Protein AF-A0A6V7VVR6-F1 (afdb_monomer_lite)

pLDDT: mean 70.92, std 18.33, range [37.75, 93.94]

Radius of gyration: 23.14 Å; chains: 1; bounding box: 39×72×50 Å

Sequence (99 aa):
MSNHSEKSSSSSSSCPHANNGGGCPVASKIDEIDPLNAMPRPNQQPAPDQPFSLSTDREKSTIPKASECTNEKIITWEYPSPQMFWNAMVKKGFSCNKF

Secondary structure (DSSP, 8-state):
---------------S---SS---S--S-GGGB-TTT--BPPP-SPPTT-SS----PPEEEEEEPGGG-STT--PEEEEPPHHHHHHHHHHTT--TT--

Foldseek 3Di:
DDDDDDDPPPPPPCPPPPPDDPDPPCPDDPVQADPVPRDGDQDQDADPPHPDDFDQDKDFDPAFDPPDPDPPDGHTDIDGGPSSVVVVCVVVVDDPPDD

Organism: Meloidogyne enterolobii (NCBI:txid390850)

Structure (mmCIF, N/CA/C/O backbone):
data_AF-A0A6V7VVR6-F1
#
_entry.id   AF-A0A6V7VVR6-F1
#
loop_
_atom_site.group_PDB
_atom_site.id
_atom_site.type_symbol
_atom_site.label_atom_id
_atom_site.label_alt_id
_atom_site.label_comp_id
_atom_site.label_asym_id
_atom_site.label_entity_id
_atom_site.label_seq_id
_atom_site.pdbx_PDB_ins_code
_atom_site.Cartn_x
_atom_site.Cartn_y
_atom_site.Cartn_z
_atom_site.occupancy
_atom_site.B_iso_or_equiv
_atom_site.auth_seq_id
_atom_site.auth_comp_id
_atom_site.auth_asym_id
_atom_site.auth_atom_id
_atom_site.pdbx_PDB_model_num
ATOM 1 N N . MET A 1 1 ? 23.904 -65.153 -6.727 1.00 41.50 1 MET A N 1
ATOM 2 C CA . MET A 1 1 ? 23.647 -63.803 -7.267 1.00 41.50 1 MET A CA 1
ATOM 3 C C . MET A 1 1 ? 22.279 -63.372 -6.767 1.00 41.50 1 MET A C 1
ATOM 5 O O . MET A 1 1 ? 21.278 -63.710 -7.381 1.00 41.50 1 MET A O 1
ATOM 9 N N . SER A 1 2 ? 22.232 -62.743 -5.594 1.00 46.00 2 SER A N 1
ATOM 10 C CA . SER A 1 2 ? 21.017 -62.091 -5.099 1.00 46.00 2 SER A CA 1
ATOM 11 C C . SER A 1 2 ? 20.794 -60.824 -5.912 1.00 46.00 2 SER A C 1
ATOM 13 O O . SER A 1 2 ? 21.754 -60.089 -6.111 1.00 46.00 2 SER A O 1
ATOM 15 N N . ASN A 1 3 ? 19.566 -60.561 -6.351 1.00 45.28 3 ASN A N 1
ATOM 16 C CA . ASN A 1 3 ? 19.095 -59.196 -6.556 1.00 45.28 3 ASN A CA 1
ATOM 17 C C . ASN A 1 3 ? 17.583 -59.148 -6.347 1.00 45.28 3 ASN A C 1
ATOM 19 O O . ASN A 1 3 ? 16.820 -59.931 -6.912 1.00 45.28 3 ASN A O 1
ATOM 23 N N . HIS A 1 4 ? 17.211 -58.265 -5.429 1.00 39.00 4 HIS A N 1
ATOM 24 C CA . HIS A 1 4 ? 15.892 -58.096 -4.854 1.00 39.00 4 HIS A CA 1
ATOM 25 C C . HIS A 1 4 ? 14.920 -57.481 -5.866 1.00 39.00 4 HIS A C 1
ATOM 27 O O . HIS A 1 4 ? 15.255 -56.548 -6.591 1.00 39.00 4 HIS A O 1
ATOM 33 N N . SER A 1 5 ? 13.692 -58.003 -5.878 1.00 47.84 5 SER A N 1
ATOM 34 C CA . SER A 1 5 ? 12.532 -57.288 -6.403 1.00 47.84 5 SER A CA 1
ATOM 35 C C . SER A 1 5 ? 12.234 -56.113 -5.480 1.00 47.84 5 SER A C 1
ATOM 37 O O . SER A 1 5 ? 11.761 -56.326 -4.367 1.00 47.84 5 SER A O 1
ATOM 39 N N . GLU A 1 6 ? 12.461 -54.888 -5.941 1.00 42.28 6 GLU A N 1
ATOM 40 C CA . GLU A 1 6 ? 11.954 -53.695 -5.267 1.00 42.28 6 GLU A CA 1
ATOM 41 C C . GLU A 1 6 ? 10.997 -52.941 -6.188 1.00 42.28 6 GLU A C 1
ATOM 43 O O . GLU A 1 6 ? 11.346 -52.234 -7.129 1.00 42.28 6 GLU A O 1
ATOM 48 N N . LYS A 1 7 ? 9.729 -53.202 -5.878 1.00 37.75 7 LYS A N 1
ATOM 49 C CA . LYS A 1 7 ? 8.514 -52.474 -6.211 1.00 37.75 7 LYS A CA 1
ATOM 50 C C . LYS A 1 7 ? 8.761 -50.963 -6.125 1.00 37.75 7 LYS A C 1
ATOM 52 O O . LYS A 1 7 ? 8.929 -50.433 -5.030 1.00 37.75 7 LYS A O 1
ATOM 57 N N . SER A 1 8 ? 8.736 -50.269 -7.262 1.00 40.03 8 SER A N 1
ATOM 58 C CA . SER A 1 8 ? 8.782 -48.806 -7.321 1.00 40.03 8 SER A CA 1
ATOM 59 C C . SER A 1 8 ? 7.513 -48.234 -6.687 1.00 40.03 8 SER A C 1
ATOM 61 O O . SER A 1 8 ? 6.462 -48.126 -7.322 1.00 40.03 8 SER A O 1
ATOM 63 N N . SER A 1 9 ? 7.597 -47.929 -5.395 1.00 44.03 9 SER A N 1
ATOM 64 C CA . SER A 1 9 ? 6.601 -47.169 -4.659 1.00 44.03 9 SER A CA 1
ATOM 65 C C . SER A 1 9 ? 6.451 -45.802 -5.315 1.00 44.03 9 SER A C 1
ATOM 67 O O . SER A 1 9 ? 7.403 -45.024 -5.354 1.00 44.03 9 SER A O 1
ATOM 69 N N . SER A 1 10 ? 5.253 -45.516 -5.819 1.00 49.66 10 SER A N 1
ATOM 70 C CA . SER A 1 10 ? 4.812 -44.171 -6.160 1.00 49.66 10 SER A CA 1
ATOM 71 C C . SER A 1 10 ? 5.017 -43.281 -4.937 1.00 49.66 10 SER A C 1
ATOM 73 O O . SER A 1 10 ? 4.228 -43.325 -3.992 1.00 49.66 10 SER A O 1
ATOM 75 N N . SER A 1 11 ? 6.090 -42.494 -4.929 1.00 48.69 11 SER A N 1
ATOM 76 C CA . SER A 1 11 ? 6.269 -41.420 -3.964 1.00 48.69 11 SER A CA 1
ATOM 77 C C . SER A 1 11 ? 5.284 -40.318 -4.334 1.00 48.69 11 SER A C 1
ATOM 79 O O . SER A 1 11 ? 5.638 -39.331 -4.977 1.00 48.69 11 SER A O 1
ATOM 81 N N . SER A 1 12 ? 4.014 -40.514 -3.978 1.00 50.91 12 SER A N 1
ATOM 82 C CA . SER A 1 12 ? 3.065 -39.422 -3.867 1.00 50.91 12 SER A CA 1
ATOM 83 C C . SER A 1 12 ? 3.635 -38.490 -2.806 1.00 50.91 12 SER A C 1
ATOM 85 O O . SER A 1 12 ? 3.552 -38.766 -1.609 1.00 50.91 12 SER A O 1
ATOM 87 N N . SER A 1 13 ? 4.295 -37.424 -3.249 1.00 54.34 13 SER A N 1
ATOM 88 C CA . SER A 1 13 ? 4.607 -36.276 -2.416 1.00 54.34 13 SER A CA 1
ATOM 89 C C . SER A 1 13 ? 3.269 -35.699 -1.967 1.00 54.34 13 SER A C 1
ATOM 91 O O . SER A 1 13 ? 2.663 -34.875 -2.653 1.00 54.34 13 SER A O 1
ATOM 93 N N . SER A 1 14 ? 2.755 -36.223 -0.860 1.00 43.34 14 SER A N 1
ATOM 94 C CA . SER A 1 14 ? 1.516 -35.786 -0.242 1.00 43.34 14 SER A CA 1
ATOM 95 C C . SER A 1 14 ? 1.765 -34.424 0.390 1.00 43.34 14 SER A C 1
ATOM 97 O O . SER A 1 14 ? 1.967 -34.302 1.594 1.00 43.34 14 SER A O 1
ATOM 99 N N . CYS A 1 15 ? 1.763 -33.380 -0.436 1.00 47.75 15 CYS A N 1
ATOM 100 C CA . CYS A 1 15 ? 1.397 -32.055 0.038 1.00 47.75 15 CYS A CA 1
ATOM 101 C C . CYS A 1 15 ? 0.006 -32.203 0.677 1.00 47.75 15 CYS A C 1
ATOM 103 O O . CYS A 1 15 ? -0.853 -32.839 0.058 1.00 47.75 15 CYS A O 1
ATOM 105 N N . PRO A 1 16 ? -0.235 -31.688 1.893 1.00 48.19 16 PRO A N 1
ATOM 106 C CA . PRO A 1 16 ? -1.463 -31.937 2.633 1.00 48.19 16 PRO A CA 1
ATOM 107 C C . PRO A 1 16 ? -2.624 -31.167 1.993 1.00 48.19 16 PRO A C 1
ATOM 109 O O . PRO A 1 16 ? -3.061 -30.140 2.488 1.00 48.19 16 PRO A O 1
ATOM 112 N N . HIS A 1 17 ? -3.140 -31.679 0.883 1.00 48.34 17 HIS A N 1
ATOM 113 C CA . HIS A 1 17 ? -4.478 -31.382 0.397 1.00 48.34 17 HIS A CA 1
ATOM 114 C C . HIS A 1 17 ? -5.355 -32.573 0.767 1.00 48.34 17 HIS A C 1
ATOM 116 O O . HIS A 1 17 ? -5.864 -33.309 -0.077 1.00 48.34 17 HIS A O 1
ATOM 122 N N . ALA A 1 18 ? -5.474 -32.798 2.077 1.00 44.44 18 ALA A N 1
ATOM 123 C CA . ALA A 1 18 ? -6.514 -33.651 2.609 1.00 44.44 18 ALA A CA 1
ATOM 124 C C . ALA A 1 18 ? -7.840 -32.912 2.413 1.00 44.44 18 ALA A C 1
ATOM 126 O O . ALA A 1 18 ? -8.123 -31.902 3.054 1.00 44.44 18 ALA A O 1
ATOM 127 N N . ASN A 1 19 ? -8.624 -33.432 1.479 1.00 56.34 19 ASN A N 1
ATOM 128 C CA . ASN A 1 19 ? -10.037 -33.166 1.293 1.00 56.34 19 ASN A CA 1
ATOM 129 C C . ASN A 1 19 ? -10.796 -33.446 2.606 1.00 56.34 19 ASN A C 1
ATOM 131 O O . ASN A 1 19 ? -11.219 -34.572 2.852 1.00 56.34 19 ASN A O 1
ATOM 135 N N . ASN A 1 20 ? -10.882 -32.449 3.489 1.00 45.38 20 ASN A N 1
ATOM 136 C CA . ASN A 1 20 ? -11.751 -32.456 4.664 1.00 45.38 20 ASN A CA 1
ATOM 137 C C . ASN A 1 20 ? -11.868 -31.040 5.242 1.00 45.38 20 ASN A C 1
ATOM 139 O O . ASN A 1 20 ? -10.968 -30.585 5.939 1.00 45.38 20 ASN A O 1
ATOM 143 N N . GLY A 1 21 ? -12.974 -30.350 4.946 1.00 47.72 21 GLY A N 1
ATOM 144 C CA . GLY A 1 21 ? -13.604 -29.334 5.810 1.00 47.72 21 GLY A CA 1
ATOM 145 C C . GLY A 1 21 ? -12.815 -28.090 6.252 1.00 47.72 21 GLY A C 1
ATOM 146 O O . GLY A 1 21 ? -13.394 -27.231 6.907 1.00 47.72 21 GLY A O 1
ATOM 147 N N . GLY A 1 22 ? -11.539 -27.950 5.911 1.00 43.31 22 GLY A N 1
ATOM 148 C CA . GLY A 1 22 ? -10.711 -26.785 6.204 1.00 43.31 22 GLY A CA 1
ATOM 149 C C . GLY A 1 22 ? -10.617 -25.910 4.969 1.00 43.31 22 GLY A C 1
ATOM 150 O O . GLY A 1 22 ? -9.634 -25.983 4.239 1.00 43.31 22 GLY A O 1
ATOM 151 N N . GLY A 1 23 ? -11.666 -25.133 4.695 1.00 45.72 23 GLY A N 1
ATOM 152 C CA . GLY A 1 23 ? -11.668 -24.208 3.568 1.00 45.72 23 GLY A CA 1
ATOM 153 C C . GLY A 1 23 ? -10.473 -23.265 3.669 1.00 45.72 23 GLY A C 1
ATOM 154 O O . GLY A 1 23 ? -10.378 -22.482 4.615 1.00 45.72 23 GLY A O 1
ATOM 155 N N . CYS A 1 24 ? -9.560 -23.323 2.697 1.00 47.91 24 CYS A N 1
ATOM 156 C CA . CYS A 1 24 ? -8.659 -22.206 2.453 1.00 47.91 24 CYS A CA 1
ATOM 157 C C . CYS A 1 24 ? -9.541 -20.948 2.366 1.00 47.91 24 CYS A C 1
ATOM 159 O O . CYS A 1 24 ? -10.527 -20.979 1.627 1.00 47.91 24 CYS A O 1
ATOM 161 N N . PRO A 1 25 ? -9.247 -19.856 3.096 1.00 53.25 25 PRO A N 1
ATOM 162 C CA . PRO A 1 25 ? -10.126 -18.687 3.185 1.00 53.25 25 PRO A CA 1
ATOM 163 C C . PRO A 1 25 ? -10.160 -17.854 1.892 1.00 53.25 25 PRO A C 1
ATOM 165 O O . PRO A 1 25 ? -10.403 -16.652 1.922 1.00 53.25 25 PRO A O 1
ATOM 168 N N . VAL A 1 26 ? -9.953 -18.479 0.735 1.00 52.47 26 VAL A N 1
ATOM 169 C CA . VAL A 1 26 ? -10.282 -17.917 -0.571 1.00 52.47 26 VAL A CA 1
ATOM 170 C C . VAL A 1 26 ? -11.773 -18.174 -0.813 1.00 52.47 26 VAL A C 1
ATOM 172 O O . VAL A 1 26 ? -12.178 -18.883 -1.724 1.00 52.47 26 VAL A O 1
ATOM 175 N N . ALA A 1 27 ? -12.614 -17.599 0.048 1.00 53.03 27 ALA A N 1
ATOM 176 C CA . ALA A 1 27 ? -14.051 -17.460 -0.189 1.00 53.03 27 ALA A CA 1
ATOM 177 C C . ALA A 1 27 ? -14.336 -16.191 -1.016 1.00 53.03 27 ALA A C 1
ATOM 179 O O . ALA A 1 27 ? -15.335 -15.505 -0.809 1.00 53.03 27 ALA A O 1
ATOM 180 N N . SER A 1 28 ? -13.421 -15.834 -1.916 1.00 55.12 28 SER A N 1
ATOM 181 C CA . SER A 1 28 ? -13.594 -14.723 -2.846 1.00 55.12 28 SER A CA 1
ATOM 182 C C . SER A 1 28 ? -14.111 -15.296 -4.156 1.00 55.12 28 SER A C 1
ATOM 184 O O . SER A 1 28 ? -13.634 -16.338 -4.608 1.00 55.12 28 SER A O 1
ATOM 186 N N . LYS A 1 29 ? -15.125 -14.655 -4.747 1.00 60.22 29 LYS A N 1
ATOM 187 C CA . LYS A 1 29 ? -15.646 -15.057 -6.058 1.00 60.22 29 LYS A CA 1
ATOM 188 C C . LYS A 1 29 ? -14.468 -15.109 -7.033 1.00 60.22 29 LYS A C 1
ATOM 190 O O . LYS A 1 29 ? -13.611 -14.233 -6.987 1.00 60.22 29 LYS A O 1
ATOM 195 N N . ILE A 1 30 ? -14.403 -16.141 -7.872 1.00 58.62 30 ILE A N 1
ATOM 196 C CA . ILE A 1 30 ? -13.257 -16.406 -8.764 1.00 58.62 30 ILE A CA 1
ATOM 197 C C . ILE A 1 30 ? -12.935 -15.181 -9.649 1.00 58.62 30 ILE A C 1
ATOM 199 O O . ILE A 1 30 ? -11.773 -14.931 -9.947 1.00 58.62 30 ILE A O 1
ATOM 203 N N . ASP A 1 31 ? -13.938 -14.349 -9.947 1.00 60.28 31 ASP A N 1
ATOM 204 C CA . ASP A 1 31 ? -13.812 -13.096 -10.709 1.00 60.28 31 ASP A CA 1
ATOM 205 C C . ASP A 1 31 ? -13.122 -11.937 -9.952 1.00 60.28 31 ASP A C 1
ATOM 207 O O . ASP A 1 31 ? -12.847 -10.880 -10.520 1.00 60.28 31 ASP A O 1
ATOM 211 N N . GLU A 1 32 ? -12.866 -12.096 -8.653 1.00 67.31 32 GLU A N 1
ATOM 212 C CA . GLU A 1 32 ? -12.342 -11.060 -7.753 1.00 67.31 32 GLU A CA 1
ATOM 213 C C . GLU A 1 32 ? -10.879 -11.298 -7.343 1.00 67.31 32 GLU A C 1
ATOM 215 O O . GLU A 1 32 ? -10.299 -10.502 -6.596 1.00 67.31 32 GLU A O 1
ATOM 220 N N . ILE A 1 33 ? -10.292 -12.388 -7.841 1.00 75.00 33 ILE A N 1
ATOM 221 C CA . ILE A 1 33 ? -8.917 -12.819 -7.596 1.00 75.00 33 ILE A CA 1
ATOM 222 C C . ILE A 1 33 ? -8.066 -12.460 -8.814 1.00 75.00 33 ILE A C 1
ATOM 224 O O . ILE A 1 33 ? -8.374 -12.845 -9.939 1.00 75.00 33 ILE A O 1
ATOM 228 N N . ASP A 1 34 ? -6.983 -11.720 -8.591 1.00 73.75 34 ASP A N 1
ATOM 229 C CA . ASP A 1 34 ? -6.039 -11.373 -9.654 1.00 73.75 34 ASP A CA 1
ATOM 230 C C . ASP A 1 34 ? -5.266 -12.632 -10.105 1.00 73.75 34 ASP A C 1
ATOM 232 O O . ASP A 1 34 ? -4.574 -13.226 -9.273 1.00 73.75 34 ASP A O 1
ATOM 236 N N . PRO A 1 35 ? -5.322 -13.054 -11.384 1.00 79.19 35 PRO A N 1
ATOM 237 C CA . PRO A 1 35 ? -4.619 -14.249 -11.859 1.00 79.19 35 PRO A CA 1
ATOM 238 C C . PRO A 1 35 ? -3.091 -14.129 -11.777 1.00 79.19 35 PRO A C 1
ATOM 240 O O . PRO A 1 35 ? -2.402 -15.146 -11.791 1.00 79.19 35 PRO A O 1
ATOM 243 N N . LEU A 1 36 ? -2.548 -12.911 -11.675 1.00 72.00 36 LEU A N 1
ATOM 244 C CA . LEU A 1 36 ? -1.106 -12.674 -11.584 1.00 72.00 36 LEU A CA 1
ATOM 245 C C . LEU A 1 36 ? -0.553 -12.871 -10.169 1.00 72.00 36 LEU A C 1
ATOM 247 O O . LEU A 1 36 ? 0.633 -13.153 -10.015 1.00 72.00 36 LEU A O 1
ATOM 251 N N . ASN A 1 37 ? -1.385 -12.706 -9.137 1.00 74.88 37 ASN A N 1
ATOM 252 C CA . ASN A 1 37 ? -0.949 -12.747 -7.736 1.00 74.88 37 ASN A CA 1
ATOM 253 C C . ASN A 1 37 ? -1.842 -13.620 -6.835 1.00 74.88 37 ASN A C 1
ATOM 255 O O . ASN A 1 37 ? -1.630 -13.682 -5.628 1.00 74.88 37 ASN A O 1
ATOM 259 N N . ALA A 1 38 ? -2.869 -14.261 -7.400 1.00 78.50 38 ALA A N 1
ATOM 260 C CA . ALA A 1 38 ? -3.857 -15.095 -6.712 1.00 78.50 38 ALA A CA 1
ATOM 261 C C . ALA A 1 38 ? -4.434 -14.469 -5.424 1.00 78.50 38 ALA A C 1
ATOM 263 O O . ALA A 1 38 ? -4.849 -15.175 -4.506 1.00 78.50 38 ALA A O 1
ATOM 264 N N . MET A 1 39 ? -4.469 -13.135 -5.348 1.00 78.75 39 MET A N 1
ATOM 265 C CA . MET A 1 39 ? -4.980 -12.404 -4.195 1.00 78.75 39 MET A CA 1
ATOM 266 C C . MET A 1 39 ? -6.302 -11.716 -4.529 1.00 78.75 39 MET A C 1
ATOM 268 O O . MET A 1 39 ? -6.449 -11.186 -5.635 1.00 78.75 39 MET A O 1
ATOM 272 N N . PRO A 1 40 ? -7.244 -11.663 -3.569 1.00 81.88 40 PRO A N 1
ATOM 273 C CA . PRO A 1 40 ? -8.439 -10.851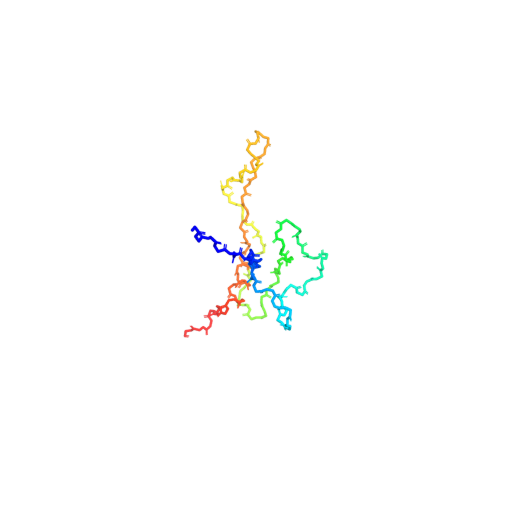 -3.713 1.00 81.88 40 PRO A CA 1
ATOM 274 C C . PRO A 1 40 ? -8.089 -9.362 -3.709 1.00 81.88 40 PRO A C 1
ATOM 276 O O . PRO A 1 40 ? -7.027 -8.947 -3.224 1.00 81.88 40 PRO A O 1
ATOM 279 N N . ARG A 1 41 ? -9.015 -8.536 -4.201 1.00 81.38 41 ARG A N 1
ATOM 280 C CA . ARG A 1 41 ? -8.862 -7.077 -4.158 1.00 81.38 41 ARG A CA 1
ATOM 281 C C . ARG A 1 41 ? -8.591 -6.591 -2.726 1.00 81.38 41 ARG A C 1
ATOM 283 O O . ARG A 1 41 ? -9.262 -7.022 -1.784 1.00 81.38 41 ARG A O 1
ATOM 290 N N . PRO A 1 42 ? -7.616 -5.688 -2.534 1.00 79.06 42 PRO A N 1
ATOM 291 C CA . PRO A 1 42 ? -7.273 -5.209 -1.206 1.00 79.06 42 PRO A CA 1
ATOM 292 C C . PRO A 1 42 ? -8.414 -4.370 -0.623 1.00 79.06 42 PRO A C 1
ATOM 294 O O . PRO A 1 42 ? -8.871 -3.412 -1.244 1.00 79.06 42 PRO A O 1
ATOM 297 N N . ASN A 1 43 ? -8.840 -4.695 0.600 1.00 85.12 43 ASN A N 1
ATOM 298 C CA . ASN A 1 43 ? -9.777 -3.858 1.343 1.00 85.12 43 ASN A CA 1
ATOM 299 C C . ASN A 1 43 ? -9.074 -2.572 1.812 1.00 85.12 43 ASN A C 1
ATOM 301 O O . ASN A 1 43 ? -8.150 -2.631 2.629 1.00 85.12 43 ASN A O 1
ATOM 305 N N . GLN A 1 44 ? -9.537 -1.429 1.308 1.00 85.75 44 GLN A N 1
ATOM 306 C CA . GLN A 1 44 ? -9.053 -0.093 1.670 1.00 85.75 44 GLN A CA 1
ATOM 307 C C . GLN A 1 44 ? -10.010 0.670 2.594 1.00 85.75 44 GLN A C 1
ATOM 309 O O . GLN A 1 44 ? -9.785 1.843 2.867 1.00 85.75 44 GLN A O 1
ATOM 314 N N . GLN A 1 45 ? -11.077 0.036 3.080 1.00 89.25 45 GLN A N 1
ATOM 315 C CA . GLN A 1 45 ? -11.946 0.663 4.067 1.00 89.25 45 GLN A CA 1
ATOM 316 C C . GLN A 1 45 ? -11.253 0.695 5.440 1.00 89.25 45 GLN A C 1
ATOM 318 O O . GLN A 1 45 ? -10.530 -0.258 5.774 1.00 89.25 45 GLN A O 1
ATOM 323 N N . PRO A 1 46 ? -11.463 1.765 6.230 1.00 87.12 46 PRO A N 1
ATOM 324 C CA . PRO A 1 46 ? -11.026 1.819 7.618 1.00 87.12 46 PRO A CA 1
ATOM 325 C C . PRO A 1 46 ? -11.567 0.639 8.426 1.00 87.12 46 PRO A C 1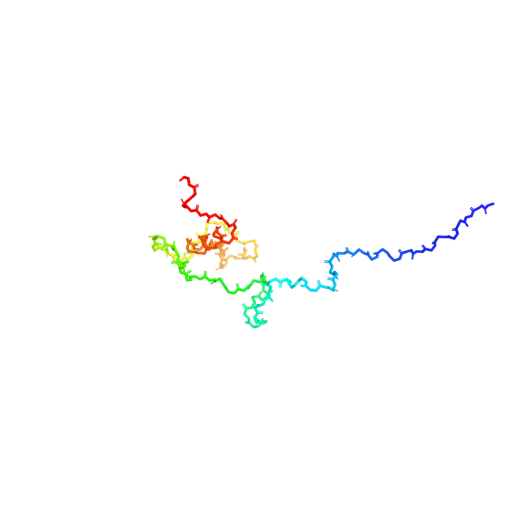
ATOM 327 O O . PRO A 1 46 ? -12.685 0.174 8.193 1.00 87.12 46 PRO A O 1
ATOM 330 N N . ALA A 1 47 ? -10.782 0.160 9.390 1.00 84.88 47 ALA A N 1
ATOM 331 C CA . ALA A 1 47 ? -11.286 -0.825 10.341 1.00 84.88 47 ALA A CA 1
ATOM 332 C C . ALA A 1 47 ? -12.362 -0.181 11.247 1.00 84.88 47 ALA A C 1
ATOM 334 O O . ALA A 1 47 ? -12.251 1.012 11.536 1.00 84.88 47 ALA A O 1
ATOM 335 N N . PRO A 1 48 ? -13.365 -0.943 11.731 1.00 84.81 48 PRO A N 1
ATOM 336 C CA . PRO A 1 48 ? -14.454 -0.401 12.555 1.00 84.81 48 PRO A CA 1
ATOM 337 C C . PRO A 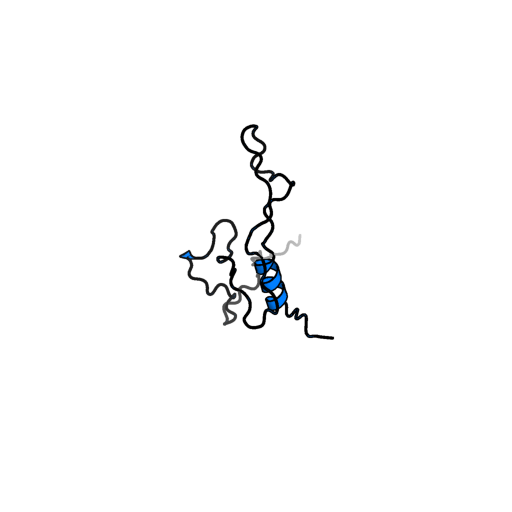1 48 ? -13.980 0.406 13.774 1.00 84.81 48 PRO A C 1
ATOM 339 O O . PRO A 1 48 ? -14.574 1.430 14.092 1.00 84.81 48 PRO A O 1
ATOM 342 N N . ASP A 1 49 ? -12.871 -0.012 14.391 1.00 82.56 49 ASP A N 1
ATOM 343 C CA . ASP A 1 49 ? -12.302 0.605 15.598 1.00 82.56 49 ASP A CA 1
ATOM 344 C C . ASP A 1 49 ? -11.013 1.400 15.312 1.00 82.56 49 ASP A C 1
ATOM 346 O O . ASP A 1 49 ? -10.126 1.506 16.162 1.00 82.56 49 ASP A O 1
ATOM 350 N N . GLN A 1 50 ? -10.838 1.907 14.088 1.00 86.69 50 GLN A N 1
ATOM 351 C CA . GLN A 1 50 ? -9.626 2.634 13.720 1.00 86.69 50 GLN A CA 1
ATOM 352 C C . GLN A 1 50 ? -9.624 4.060 14.309 1.00 86.69 50 GLN A C 1
ATOM 354 O O . GLN A 1 50 ? -10.507 4.852 13.985 1.00 86.69 50 GLN A O 1
ATOM 359 N N . PRO A 1 51 ? -8.618 4.434 15.124 1.00 85.00 51 PRO A N 1
ATOM 360 C CA . PRO A 1 51 ? -8.644 5.698 15.865 1.00 85.00 51 PRO A CA 1
ATOM 361 C C . PRO A 1 51 ? -8.305 6.944 15.029 1.00 85.00 51 PRO A C 1
ATOM 363 O O . PRO A 1 51 ? -8.577 8.059 15.464 1.00 85.00 51 PRO A O 1
ATOM 366 N N . PHE A 1 52 ? -7.701 6.786 13.848 1.00 87.06 52 PHE A N 1
ATOM 367 C CA . PHE A 1 52 ? -7.311 7.890 12.962 1.00 87.06 52 PHE A CA 1
ATOM 368 C C . PHE A 1 52 ? -7.508 7.521 11.491 1.00 87.06 52 PHE A C 1
ATOM 370 O O . PHE A 1 52 ? -7.413 6.353 11.117 1.00 87.06 52 PHE A O 1
ATOM 377 N N . SER A 1 53 ? -7.750 8.511 10.631 1.00 90.50 53 SER A N 1
ATOM 378 C CA . SER A 1 53 ? -7.815 8.296 9.183 1.00 90.50 53 SER A CA 1
ATOM 379 C C . SER A 1 53 ? -6.423 8.007 8.612 1.00 90.50 53 SER A C 1
ATOM 381 O O . SER A 1 53 ? -5.433 8.634 8.985 1.00 90.50 53 SER A O 1
ATOM 383 N N . LEU A 1 54 ? -6.342 7.037 7.702 1.00 90.88 54 LEU A N 1
ATOM 384 C CA . LEU A 1 54 ? -5.116 6.672 6.995 1.00 90.88 54 LEU A CA 1
ATOM 385 C C . LEU A 1 54 ? -5.283 6.921 5.499 1.00 90.88 54 LEU A C 1
ATOM 387 O O . LEU A 1 54 ? -6.368 6.729 4.954 1.00 90.88 54 LEU A O 1
ATOM 391 N N . SER A 1 55 ? -4.197 7.316 4.831 1.00 92.56 55 SER A N 1
ATOM 392 C CA . SER A 1 55 ? -4.205 7.429 3.371 1.00 92.56 55 SER A CA 1
ATOM 393 C C . SER A 1 55 ? -4.374 6.050 2.722 1.00 92.56 55 SER A C 1
ATOM 395 O O . SER A 1 55 ? -3.846 5.032 3.190 1.00 92.56 55 SER A O 1
ATOM 397 N N . THR A 1 56 ? -5.123 6.033 1.622 1.00 92.56 56 THR A N 1
ATOM 398 C CA . THR A 1 56 ? -5.327 4.872 0.754 1.00 92.56 56 THR A CA 1
ATOM 399 C C . THR A 1 56 ? -4.373 4.858 -0.441 1.00 92.56 56 THR A C 1
ATOM 401 O O . THR A 1 56 ? -4.353 3.870 -1.179 1.00 92.56 56 THR A O 1
ATOM 404 N N . ASP A 1 57 ? -3.551 5.898 -0.599 1.00 93.00 57 ASP A N 1
ATOM 405 C CA . ASP A 1 57 ? -2.621 6.055 -1.714 1.00 93.00 57 ASP A CA 1
ATOM 406 C C . ASP A 1 57 ? -1.431 5.103 -1.596 1.00 93.00 57 ASP A C 1
ATOM 408 O O . ASP A 1 57 ? -0.890 4.863 -0.514 1.00 93.00 57 ASP A O 1
ATOM 412 N N . ARG A 1 58 ? -1.020 4.543 -2.734 1.00 92.12 58 ARG A N 1
ATOM 413 C CA . ARG A 1 58 ? 0.170 3.694 -2.828 1.00 92.12 58 ARG A CA 1
ATOM 414 C C . ARG A 1 58 ? 1.417 4.533 -3.049 1.00 92.12 58 ARG A C 1
ATOM 416 O O . ARG A 1 58 ? 1.393 5.509 -3.796 1.00 92.12 58 ARG A O 1
ATOM 423 N N . GLU A 1 59 ? 2.521 4.091 -2.462 1.00 92.12 59 GLU A N 1
ATOM 424 C CA . GLU A 1 59 ? 3.818 4.745 -2.609 1.00 92.12 59 GLU A CA 1
ATOM 425 C C . GLU A 1 59 ? 4.694 3.992 -3.616 1.00 92.12 59 GLU A C 1
ATOM 427 O O . GLU A 1 59 ? 4.879 2.776 -3.516 1.00 92.12 59 GLU A O 1
ATOM 432 N N . LYS A 1 60 ? 5.239 4.711 -4.603 1.00 91.75 60 LYS A N 1
ATOM 433 C CA . LYS A 1 60 ? 6.163 4.141 -5.590 1.00 91.75 60 LYS A CA 1
ATOM 434 C C . LYS A 1 60 ? 7.564 4.059 -5.002 1.00 91.75 60 LYS A C 1
ATOM 436 O O . LYS A 1 60 ? 8.104 5.052 -4.528 1.00 91.75 60 LYS A O 1
ATOM 441 N N . SER A 1 61 ? 8.172 2.887 -5.097 1.00 90.12 61 SER A N 1
ATOM 442 C CA . SER A 1 61 ? 9.570 2.694 -4.732 1.00 90.12 61 SER A CA 1
ATOM 443 C C . SER A 1 61 ? 10.512 3.247 -5.803 1.00 90.12 61 SER A C 1
ATOM 445 O O . SER A 1 61 ? 10.133 3.472 -6.956 1.00 90.12 61 SER A O 1
ATOM 447 N N . THR A 1 62 ? 11.778 3.382 -5.425 1.00 90.56 62 THR A N 1
ATOM 448 C CA . THR A 1 62 ? 12.903 3.625 -6.335 1.00 90.56 62 THR A CA 1
ATOM 449 C C . THR A 1 62 ? 13.509 2.329 -6.886 1.00 90.56 62 THR A C 1
ATOM 451 O O . THR A 1 62 ? 14.448 2.383 -7.675 1.00 90.56 62 THR A O 1
ATOM 454 N N . ILE A 1 63 ? 12.992 1.159 -6.484 1.00 88.31 63 ILE A N 1
ATOM 455 C CA . ILE A 1 63 ? 13.542 -0.147 -6.854 1.00 88.31 63 ILE A CA 1
ATOM 456 C C . ILE A 1 63 ? 12.927 -0.579 -8.195 1.00 88.31 63 ILE A C 1
ATOM 458 O O . ILE A 1 63 ? 11.706 -0.766 -8.267 1.00 88.31 63 ILE A O 1
ATOM 462 N N . PRO A 1 64 ? 13.735 -0.770 -9.252 1.00 88.88 64 PRO A N 1
ATOM 463 C CA . PRO A 1 64 ? 13.238 -1.211 -10.549 1.00 88.88 64 PRO A CA 1
ATOM 464 C C . PRO A 1 64 ? 12.813 -2.686 -10.522 1.00 88.88 64 PRO A C 1
ATOM 466 O O . PRO A 1 64 ? 13.421 -3.525 -9.852 1.00 88.88 64 PRO A O 1
ATOM 469 N N . LYS A 1 65 ? 11.762 -3.019 -11.276 1.00 84.25 65 LYS A N 1
ATOM 470 C CA . LYS A 1 65 ? 11.325 -4.398 -11.514 1.00 84.25 65 LYS A CA 1
ATOM 471 C C . LYS A 1 65 ? 12.168 -5.013 -12.632 1.00 84.25 65 LYS A C 1
ATOM 473 O O . LYS A 1 65 ? 12.382 -4.394 -13.666 1.00 84.25 65 LYS A O 1
ATOM 478 N N . ALA A 1 66 ? 12.601 -6.260 -12.443 1.00 75.62 66 ALA A N 1
ATOM 479 C CA . ALA A 1 66 ? 13.521 -6.943 -13.359 1.00 75.62 66 ALA A CA 1
ATOM 480 C C . ALA A 1 66 ? 12.938 -7.240 -14.756 1.00 75.62 66 ALA A C 1
ATOM 482 O O . ALA A 1 66 ? 13.693 -7.488 -15.690 1.00 75.62 66 ALA A O 1
ATOM 483 N N . SER A 1 67 ? 11.611 -7.244 -14.906 1.00 65.75 67 SER A N 1
ATOM 484 C CA . SER A 1 67 ? 10.935 -7.691 -16.129 1.00 65.75 67 SER A CA 1
ATOM 485 C C . SER A 1 67 ? 10.911 -6.660 -17.263 1.00 65.75 67 SER A C 1
ATOM 487 O O . SER A 1 67 ? 10.514 -7.015 -18.367 1.00 65.75 67 SER A O 1
ATOM 489 N N . GLU A 1 68 ? 11.311 -5.405 -17.021 1.00 58.03 68 GLU A N 1
ATOM 490 C CA . GLU A 1 68 ? 11.151 -4.296 -17.981 1.00 58.03 68 GLU A CA 1
ATOM 491 C C . GLU A 1 68 ? 12.363 -3.346 -17.981 1.00 58.03 68 GLU A C 1
ATOM 493 O O . GLU A 1 68 ? 12.238 -2.132 -17.862 1.00 58.03 68 GLU A O 1
ATOM 498 N N . CYS A 1 69 ? 13.571 -3.904 -18.114 1.00 56.25 69 CYS A N 1
ATOM 499 C CA . CYS A 1 69 ? 14.803 -3.130 -18.331 1.00 56.25 69 CYS A CA 1
ATOM 500 C C . CYS A 1 69 ? 15.085 -2.847 -19.824 1.00 56.25 69 CYS A C 1
ATOM 502 O O . CYS A 1 69 ? 16.240 -2.697 -20.220 1.00 56.25 69 CYS A O 1
ATOM 504 N N . THR A 1 70 ? 14.063 -2.807 -20.681 1.00 59.56 70 THR A N 1
ATOM 505 C CA . THR A 1 70 ? 14.172 -2.242 -22.034 1.00 59.56 70 THR A CA 1
ATOM 506 C C . THR A 1 70 ? 13.999 -0.730 -21.935 1.00 59.56 70 THR A C 1
ATOM 508 O O . THR A 1 70 ? 13.155 -0.254 -21.182 1.00 59.56 70 THR A O 1
ATOM 511 N N . ASN A 1 71 ? 14.824 0.021 -22.668 1.00 60.94 71 ASN A N 1
ATOM 512 C CA . ASN A 1 71 ? 15.118 1.461 -22.530 1.00 60.94 71 ASN A CA 1
ATOM 513 C C . ASN A 1 71 ? 13.927 2.454 -22.603 1.00 60.94 71 ASN A C 1
ATOM 515 O O . ASN A 1 71 ? 14.139 3.656 -22.723 1.00 60.94 71 ASN A O 1
ATOM 519 N N . GLU A 1 72 ? 12.685 1.986 -22.537 1.00 67.19 72 GLU A N 1
ATOM 520 C CA . GLU A 1 72 ? 11.483 2.747 -22.870 1.00 67.19 72 GLU A CA 1
ATOM 521 C C . GLU A 1 72 ? 10.567 2.977 -21.652 1.00 67.19 72 GLU A C 1
ATOM 523 O O . GLU A 1 72 ? 9.793 3.934 -21.651 1.00 67.19 72 GLU A O 1
ATOM 528 N N . LYS A 1 73 ? 10.679 2.178 -20.571 1.00 70.19 73 LYS A N 1
ATOM 529 C CA . LYS A 1 73 ? 9.922 2.404 -19.323 1.00 70.19 73 LYS A CA 1
ATOM 530 C C . LYS A 1 73 ? 10.494 1.638 -18.122 1.00 70.19 73 LYS A C 1
ATOM 532 O O . LYS A 1 73 ? 10.340 0.429 -18.027 1.00 70.19 73 LYS A O 1
ATOM 537 N N . ILE A 1 74 ? 11.064 2.344 -17.141 1.00 77.00 74 ILE A N 1
ATOM 538 C CA . ILE A 1 74 ? 11.418 1.740 -15.844 1.00 77.00 74 ILE A CA 1
ATOM 539 C C . ILE A 1 74 ? 10.136 1.591 -15.015 1.00 77.00 74 ILE A C 1
ATOM 541 O O . ILE A 1 74 ? 9.587 2.585 -14.536 1.00 77.00 74 ILE A O 1
ATOM 545 N N . ILE A 1 75 ? 9.650 0.362 -14.825 1.00 84.94 75 ILE A N 1
ATOM 546 C CA . ILE A 1 75 ? 8.582 0.081 -13.855 1.00 84.94 75 ILE A CA 1
ATOM 547 C C . ILE A 1 75 ? 9.206 -0.198 -12.488 1.00 84.94 75 ILE A C 1
ATOM 549 O O . ILE A 1 75 ? 10.074 -1.059 -12.366 1.00 84.94 75 ILE A O 1
ATOM 553 N N . THR A 1 76 ? 8.750 0.505 -11.450 1.00 89.69 76 THR A N 1
ATOM 554 C CA . THR A 1 76 ? 9.194 0.290 -10.065 1.00 89.69 76 THR A CA 1
ATOM 555 C C . THR A 1 76 ? 8.158 -0.473 -9.244 1.00 89.69 76 THR A C 1
ATOM 557 O O . THR A 1 76 ? 6.996 -0.608 -9.637 1.00 89.69 76 THR A O 1
ATOM 560 N N . TRP A 1 77 ? 8.580 -1.027 -8.106 1.00 89.06 77 TRP A N 1
ATOM 561 C CA . TRP A 1 77 ? 7.649 -1.639 -7.155 1.00 89.06 77 TRP A CA 1
ATOM 562 C C . TRP A 1 77 ? 6.760 -0.581 -6.498 1.00 89.06 77 TRP A C 1
ATOM 564 O O . TRP A 1 77 ? 7.217 0.531 -6.240 1.00 89.06 77 TRP A O 1
ATOM 574 N N . GLU A 1 78 ? 5.521 -0.944 -6.177 1.00 91.50 78 GLU A N 1
ATOM 575 C CA . GLU A 1 78 ? 4.598 -0.118 -5.395 1.00 91.50 78 GLU A CA 1
ATOM 576 C C . GLU A 1 78 ? 4.355 -0.760 -4.035 1.00 91.50 78 GLU A C 1
ATOM 578 O O . GLU A 1 78 ? 4.027 -1.947 -3.946 1.00 91.50 78 GLU A O 1
ATOM 583 N N . TYR A 1 79 ? 4.486 0.032 -2.978 1.00 91.88 79 TYR A N 1
ATOM 584 C CA . TYR A 1 79 ? 4.177 -0.402 -1.629 1.00 91.88 79 TYR 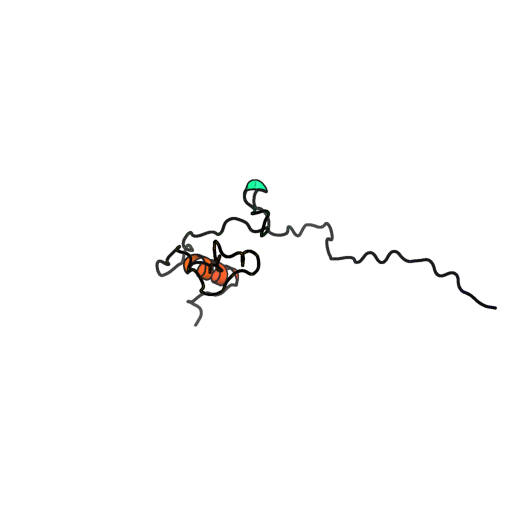A CA 1
ATOM 585 C C . TYR A 1 79 ? 2.672 -0.304 -1.343 1.00 91.88 79 TYR A C 1
ATOM 587 O O . TYR A 1 79 ? 1.971 0.549 -1.905 1.00 91.88 79 TYR A O 1
ATOM 595 N N . PRO A 1 80 ? 2.142 -1.164 -0.454 1.00 90.31 80 PRO A N 1
ATOM 596 C CA . PRO A 1 80 ? 0.796 -0.998 0.068 1.00 90.31 80 PRO A CA 1
ATOM 597 C C . PRO A 1 80 ? 0.641 0.348 0.786 1.00 90.31 80 PRO A C 1
ATOM 599 O O . PRO A 1 80 ? 1.534 0.784 1.506 1.00 90.31 80 PRO A O 1
ATOM 602 N N . SER A 1 81 ? -0.521 0.971 0.622 1.00 93.94 81 SER A N 1
ATOM 603 C CA . SER A 1 81 ? -0.923 2.173 1.346 1.00 93.94 81 SER A CA 1
ATOM 604 C C . SER A 1 81 ? -0.964 1.965 2.863 1.00 93.94 81 SER A C 1
ATOM 606 O O . SER A 1 81 ? -1.157 0.832 3.331 1.00 93.94 81 SER A O 1
ATOM 608 N N . PRO A 1 82 ? -0.872 3.055 3.646 1.00 93.06 82 PRO A N 1
ATOM 609 C CA . PRO A 1 82 ? -0.991 3.000 5.099 1.00 93.06 82 PRO A CA 1
ATOM 610 C C . PRO A 1 82 ? -2.237 2.245 5.585 1.00 93.06 82 PRO A C 1
ATOM 612 O O . PRO A 1 82 ? -2.140 1.406 6.481 1.00 93.06 82 PRO A O 1
ATOM 615 N N . GLN A 1 83 ? -3.397 2.463 4.954 1.00 93.69 83 GLN A N 1
ATOM 616 C CA . GLN A 1 83 ? -4.637 1.768 5.312 1.00 93.69 83 GLN A CA 1
ATOM 617 C C . GLN A 1 83 ? -4.567 0.252 5.057 1.00 93.69 83 GLN A C 1
ATOM 619 O O . GLN A 1 83 ? -5.027 -0.544 5.880 1.00 93.69 83 GLN A O 1
ATOM 624 N N . MET A 1 84 ? -3.960 -0.174 3.941 1.00 91.19 84 MET A N 1
ATOM 625 C CA . MET A 1 84 ? -3.748 -1.601 3.663 1.00 91.19 84 MET A CA 1
ATOM 626 C C . MET A 1 84 ? -2.822 -2.239 4.704 1.00 91.19 84 MET A C 1
ATOM 628 O O . MET A 1 84 ? -3.089 -3.351 5.166 1.00 91.19 84 MET A O 1
ATOM 632 N N . PHE A 1 85 ? -1.759 -1.533 5.095 1.00 90.00 85 PHE A N 1
ATOM 633 C CA . PHE A 1 85 ? -0.819 -2.003 6.107 1.00 90.00 85 PHE A CA 1
ATOM 634 C C . PHE A 1 85 ? -1.488 -2.155 7.481 1.00 90.00 85 PHE A C 1
ATOM 636 O O . PHE A 1 85 ? -1.353 -3.198 8.121 1.00 90.00 85 PHE A O 1
ATOM 643 N N . TRP A 1 86 ? -2.291 -1.172 7.901 1.00 89.75 86 TRP A N 1
ATOM 644 C CA . TRP A 1 86 ? -3.076 -1.249 9.136 1.00 89.75 86 TRP A CA 1
ATOM 645 C C . TRP A 1 86 ? -4.030 -2.445 9.145 1.00 89.75 86 TRP A C 1
ATOM 647 O O . TRP A 1 86 ? -4.019 -3.248 10.079 1.00 89.75 86 TRP A O 1
ATOM 657 N N . ASN A 1 87 ? -4.796 -2.631 8.069 1.00 89.81 87 ASN A N 1
ATOM 658 C CA . ASN A 1 87 ? -5.718 -3.759 7.941 1.00 89.81 87 ASN A CA 1
ATOM 659 C C . ASN A 1 87 ? -4.984 -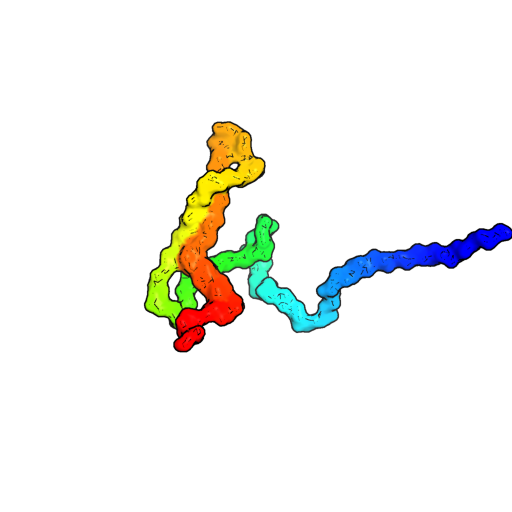5.113 8.018 1.00 89.81 87 ASN A C 1
ATOM 661 O O . ASN A 1 87 ? -5.510 -6.072 8.586 1.00 89.81 87 ASN A O 1
ATOM 665 N N . ALA A 1 88 ? -3.760 -5.203 7.487 1.00 88.44 88 ALA A N 1
ATOM 666 C CA . ALA A 1 88 ? -2.924 -6.398 7.604 1.00 88.44 88 ALA A CA 1
ATOM 667 C C . ALA A 1 88 ? -2.431 -6.636 9.043 1.00 88.44 88 ALA A C 1
ATOM 669 O O . ALA A 1 88 ? -2.445 -7.774 9.514 1.00 88.44 88 ALA A O 1
ATOM 670 N N . MET A 1 89 ? -2.047 -5.575 9.760 1.00 88.44 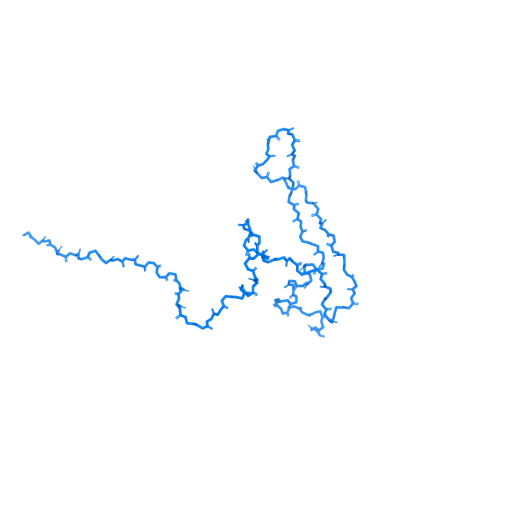89 MET A N 1
ATOM 671 C CA . MET A 1 89 ? -1.662 -5.654 11.172 1.00 88.44 89 MET A CA 1
ATOM 672 C C . MET A 1 89 ? -2.818 -6.153 12.048 1.00 88.44 89 MET A C 1
ATOM 674 O O . MET A 1 89 ? -2.633 -7.090 12.826 1.00 88.44 89 MET A O 1
ATOM 678 N N . VAL A 1 90 ? -4.024 -5.608 11.864 1.00 87.44 90 VAL A N 1
ATOM 679 C CA . VAL A 1 90 ? -5.224 -6.026 12.611 1.00 87.44 90 VAL A CA 1
ATOM 680 C C . VAL A 1 90 ? -5.556 -7.498 12.354 1.00 87.44 90 VAL A C 1
ATOM 682 O O . VAL A 1 90 ? -5.811 -8.241 13.300 1.00 87.44 90 VAL A O 1
ATOM 685 N N . LYS A 1 91 ? -5.463 -7.972 11.102 1.00 83.12 91 LYS A N 1
ATOM 686 C CA . LYS A 1 91 ? -5.638 -9.401 10.766 1.00 83.12 91 LYS A CA 1
ATOM 687 C C . LYS A 1 91 ? -4.642 -10.316 11.485 1.00 83.12 91 LYS A C 1
ATOM 689 O O . LYS A 1 91 ? -4.972 -11.462 11.771 1.00 83.12 91 LYS A O 1
ATOM 694 N N . LYS A 1 92 ? -3.437 -9.820 11.781 1.00 83.62 92 LYS A N 1
ATOM 695 C CA . LYS A 1 92 ? -2.404 -10.545 12.536 1.00 83.62 92 LYS A CA 1
ATOM 696 C C . LYS A 1 92 ? -2.613 -10.474 14.059 1.00 83.62 92 LYS A C 1
ATOM 698 O O . LYS A 1 92 ? -1.834 -11.058 14.806 1.00 83.62 92 LYS A O 1
ATOM 703 N N . GLY A 1 93 ? -3.653 -9.784 14.528 1.00 83.31 93 GLY A N 1
ATOM 704 C CA . GLY A 1 93 ? -3.943 -9.602 15.951 1.00 83.31 93 GLY A CA 1
ATOM 705 C C . GLY A 1 93 ? -3.166 -8.457 16.602 1.00 83.31 93 GLY A C 1
ATOM 706 O O . GLY A 1 93 ? -3.113 -8.378 17.827 1.00 83.31 93 GLY A O 1
ATOM 707 N N . PHE A 1 94 ? -2.557 -7.570 15.810 1.00 76.06 94 PHE A N 1
ATOM 708 C CA . PHE A 1 94 ? -1.936 -6.361 16.338 1.00 76.06 94 PHE A CA 1
ATOM 709 C C . PHE A 1 94 ? -3.018 -5.319 16.645 1.00 76.06 94 PHE A C 1
ATOM 711 O O . PHE A 1 94 ? -3.768 -4.907 15.762 1.00 76.06 94 PHE A O 1
ATOM 718 N N . SER A 1 95 ? -3.086 -4.884 17.901 1.00 68.81 95 SER A N 1
ATOM 719 C CA . SER A 1 95 ? -3.969 -3.813 18.361 1.00 68.81 95 SER A CA 1
ATOM 720 C C . SER A 1 95 ? -3.152 -2.810 19.168 1.00 68.81 95 SER A C 1
ATOM 722 O O . SER A 1 95 ? -2.503 -3.203 20.136 1.00 68.81 95 SER A O 1
ATOM 724 N N . CYS A 1 96 ? -3.227 -1.524 18.820 1.00 59.69 96 CYS A N 1
ATOM 725 C CA . CYS A 1 96 ? -2.545 -0.443 19.547 1.00 59.69 96 CYS A CA 1
ATOM 726 C C . CYS A 1 96 ? -3.043 -0.282 21.008 1.00 59.69 96 CYS A C 1
ATOM 728 O O . CYS A 1 96 ? -2.367 0.325 21.827 1.00 59.69 96 CYS A O 1
ATOM 730 N N . ASN A 1 97 ? -4.184 -0.888 21.369 1.00 59.78 97 ASN A N 1
ATOM 731 C CA . ASN A 1 97 ? -4.815 -0.784 22.696 1.00 59.78 97 ASN A CA 1
ATOM 732 C C . ASN A 1 97 ? -4.365 -1.861 23.705 1.00 59.78 97 ASN A C 1
ATOM 734 O O . ASN A 1 97 ? -5.111 -2.189 24.625 1.00 59.78 97 ASN A O 1
ATOM 738 N N . LYS A 1 98 ? -3.194 -2.480 23.514 1.00 50.97 98 LYS A N 1
ATOM 739 C CA . LYS A 1 98 ? -2.688 -3.551 24.389 1.00 50.97 98 LYS A CA 1
ATOM 740 C C . LYS A 1 98 ? -1.360 -3.152 25.046 1.00 50.97 98 LYS A C 1
ATOM 742 O O . LYS A 1 98 ? -0.331 -3.742 24.739 1.00 50.97 98 LYS A O 1
ATOM 747 N N . PHE A 1 99 ? -1.404 -2.165 25.939 1.00 46.16 99 PHE A N 1
ATOM 748 C CA . PHE A 1 99 ? -0.429 -1.956 27.017 1.00 46.16 99 PHE A CA 1
ATOM 749 C C . PHE A 1 99 ? -1.157 -1.432 28.250 1.00 46.16 99 PHE A C 1
ATOM 751 O O . PHE A 1 99 ? -2.061 -0.587 28.065 1.00 46.16 99 PHE A O 1
#

InterPro domains:
  IPR000511 Holocytochrome c/c1 synthase [PF01265] (5-94)
  IPR000511 Holocytochrome c/c1 synthase [PTHR12743] (6-95)